Protein AF-A0A9E1GJW2-F1 (afdb_monomer_lite)

Secondary structure (DSSP, 8-state):
--HHHHHHHHHHHHHHHHHHHHHHHHHHHHHHHHHHHH-HHHHTT-PPPHHHHHHHHHHHHHHHHHHHGGGSSSTTHHHHHHHHHHHHHHHH-GGG---HHHHTTTS---

Structure (mmCIF, N/CA/C/O backbone):
data_AF-A0A9E1GJW2-F1
#
_entry.id   AF-A0A9E1GJW2-F1
#
loop_
_atom_site.group_PDB
_atom_site.id
_atom_site.type_symbol
_atom_site.label_atom_id
_atom_site.label_alt_id
_atom_site.label_comp_id
_atom_site.label_asym_id
_atom_site.label_entity_id
_atom_site.label_seq_id
_atom_site.pdbx_PDB_ins_code
_atom_site.Cartn_x
_atom_site.Cartn_y
_atom_site.Cartn_z
_atom_site.occupancy
_atom_site.B_iso_or_equiv
_atom_site.auth_seq_id
_atom_site.auth_comp_id
_atom_site.auth_asym_id
_atom_site.auth_atom_id
_atom_site.pdbx_PDB_model_num
ATOM 1 N N . MET A 1 1 ? 20.580 -9.152 -40.698 1.00 51.00 1 MET A N 1
ATOM 2 C CA . MET A 1 1 ? 19.943 -8.165 -39.792 1.00 51.00 1 MET A CA 1
ATOM 3 C C . MET A 1 1 ? 18.618 -8.701 -39.213 1.00 51.00 1 MET A C 1
ATOM 5 O O . MET A 1 1 ? 17.564 -8.191 -39.550 1.00 51.00 1 MET A O 1
ATOM 9 N N . GLY A 1 2 ? 18.636 -9.733 -38.352 1.00 57.44 2 GLY A N 1
ATOM 10 C CA . GLY A 1 2 ? 17.394 -10.365 -37.835 1.00 57.44 2 GLY A CA 1
ATOM 11 C C . GLY A 1 2 ? 17.269 -10.466 -36.308 1.00 57.44 2 GLY A C 1
ATOM 12 O O . GLY A 1 2 ? 16.179 -10.692 -35.793 1.00 57.44 2 GLY A O 1
ATOM 13 N N . LYS A 1 3 ? 18.364 -10.265 -35.562 1.00 55.44 3 LYS A N 1
ATOM 14 C CA . LYS A 1 3 ? 18.381 -10.459 -34.102 1.00 55.44 3 LYS A CA 1
ATOM 15 C C . LYS A 1 3 ? 17.696 -9.326 -33.325 1.00 55.44 3 LYS A C 1
ATOM 17 O O . LYS A 1 3 ? 17.054 -9.598 -32.321 1.00 55.44 3 LYS A O 1
ATOM 22 N N . ASN A 1 4 ? 17.770 -8.079 -33.799 1.00 69.44 4 ASN A N 1
ATOM 23 C CA . ASN A 1 4 ? 17.268 -6.921 -33.045 1.00 69.44 4 ASN A CA 1
ATOM 24 C C . ASN A 1 4 ? 15.722 -6.855 -33.020 1.00 69.44 4 ASN A C 1
ATOM 26 O O . ASN A 1 4 ? 15.118 -6.704 -31.965 1.00 69.44 4 ASN A O 1
ATOM 30 N N . GLY A 1 5 ? 15.060 -7.111 -34.157 1.00 76.12 5 GLY A N 1
ATOM 31 C CA . GLY A 1 5 ? 13.592 -7.089 -34.239 1.00 76.12 5 GLY A CA 1
ATOM 32 C C . GLY A 1 5 ? 12.894 -8.232 -33.488 1.00 76.12 5 GLY A C 1
ATOM 33 O O . GLY A 1 5 ? 11.822 -8.028 -32.925 1.00 76.12 5 GLY A O 1
ATOM 34 N N . TYR A 1 6 ? 13.496 -9.426 -33.442 1.00 77.81 6 TYR A N 1
ATOM 35 C CA . TYR A 1 6 ? 12.970 -10.542 -32.646 1.00 77.81 6 TYR A CA 1
ATOM 36 C C . TYR A 1 6 ? 13.099 -10.269 -31.142 1.00 77.81 6 TYR A C 1
ATOM 38 O O . TYR A 1 6 ? 12.113 -10.384 -30.417 1.00 77.81 6 TYR A O 1
ATOM 46 N N . LEU A 1 7 ? 14.277 -9.821 -30.690 1.00 78.81 7 LEU A N 1
ATOM 47 C CA . LEU A 1 7 ? 14.516 -9.468 -29.288 1.00 78.81 7 LEU A CA 1
ATOM 48 C C . LEU A 1 7 ? 13.615 -8.318 -28.818 1.00 78.81 7 LEU A C 1
ATOM 50 O O . LEU A 1 7 ? 13.125 -8.348 -27.692 1.00 78.81 7 LEU A O 1
ATOM 54 N N . GLN A 1 8 ? 13.349 -7.331 -29.677 1.00 78.69 8 GLN A N 1
ATOM 55 C CA . GLN A 1 8 ? 12.457 -6.222 -29.344 1.00 78.69 8 GLN A CA 1
ATOM 56 C C . GLN A 1 8 ? 10.996 -6.663 -29.221 1.00 78.69 8 GLN A C 1
ATOM 58 O O . GLN A 1 8 ? 10.332 -6.291 -28.258 1.00 78.69 8 GLN A O 1
ATOM 63 N N . ARG A 1 9 ? 10.504 -7.513 -30.133 1.00 77.31 9 ARG A N 1
ATOM 64 C CA . ARG A 1 9 ? 9.164 -8.108 -30.001 1.00 77.31 9 ARG A CA 1
ATOM 65 C C . ARG A 1 9 ? 9.048 -8.946 -28.733 1.00 77.31 9 ARG A C 1
ATOM 67 O O . ARG A 1 9 ? 8.091 -8.771 -27.993 1.00 77.31 9 ARG A O 1
ATOM 74 N N . GLN A 1 10 ? 10.048 -9.776 -28.440 1.00 79.88 10 GLN A N 1
ATOM 75 C CA . GLN A 1 10 ? 10.070 -10.586 -27.225 1.00 79.88 10 GLN A CA 1
ATOM 76 C C . GLN A 1 10 ? 10.065 -9.715 -25.959 1.00 79.88 10 GLN A C 1
ATOM 78 O O . GLN A 1 10 ? 9.291 -9.978 -25.043 1.00 79.88 10 GLN A O 1
ATOM 83 N N . ARG A 1 11 ? 10.869 -8.643 -25.919 1.00 78.12 11 ARG A N 1
ATOM 84 C CA . ARG A 1 11 ? 10.877 -7.678 -24.808 1.00 78.12 11 ARG A CA 1
ATOM 85 C C . ARG A 1 11 ? 9.518 -6.998 -24.643 1.00 78.12 11 ARG A C 1
ATOM 87 O O . ARG A 1 11 ? 9.035 -6.899 -23.522 1.00 78.12 11 ARG A O 1
ATOM 94 N N . ASN A 1 12 ? 8.889 -6.579 -25.739 1.00 82.38 12 ASN A N 1
ATOM 95 C CA . ASN A 1 12 ? 7.570 -5.952 -25.699 1.00 82.38 12 ASN A CA 1
ATOM 96 C C . ASN A 1 12 ? 6.505 -6.923 -25.181 1.00 82.38 12 ASN A C 1
ATOM 98 O O . ASN A 1 12 ? 5.740 -6.561 -24.297 1.00 82.38 12 ASN A O 1
ATOM 102 N N . THR A 1 13 ? 6.495 -8.167 -25.666 1.00 79.31 13 THR A N 1
ATOM 103 C CA . THR A 1 13 ? 5.582 -9.209 -25.183 1.00 79.31 13 THR A CA 1
ATOM 104 C C . THR A 1 13 ? 5.765 -9.465 -23.687 1.00 79.31 13 THR A C 1
ATOM 106 O O . THR A 1 13 ? 4.786 -9.468 -22.948 1.00 79.31 13 THR A O 1
ATOM 109 N N . VAL A 1 14 ? 7.008 -9.609 -23.215 1.00 81.38 14 VAL A N 1
ATOM 110 C CA . VAL A 1 14 ? 7.306 -9.782 -21.782 1.00 81.38 14 VAL A CA 1
ATOM 111 C C . VAL A 1 14 ? 6.838 -8.577 -20.963 1.00 81.38 14 VAL A C 1
ATOM 113 O O . VAL A 1 14 ? 6.267 -8.756 -19.892 1.00 81.38 14 VAL A O 1
ATOM 116 N N . ASN A 1 15 ? 7.044 -7.356 -21.456 1.00 82.56 15 ASN A N 1
ATOM 117 C CA . ASN A 1 15 ? 6.611 -6.147 -20.759 1.00 82.56 15 ASN A CA 1
ATOM 118 C C . ASN A 1 15 ? 5.084 -6.052 -20.657 1.00 82.56 15 ASN A C 1
ATOM 120 O O . ASN A 1 15 ? 4.584 -5.693 -19.597 1.00 82.56 15 ASN A O 1
ATOM 124 N N . VAL A 1 16 ? 4.351 -6.409 -21.717 1.00 83.94 16 VAL A N 1
ATOM 125 C CA . VAL A 1 16 ? 2.879 -6.431 -21.702 1.00 83.94 16 VAL A CA 1
ATOM 126 C C . VAL A 1 16 ? 2.362 -7.435 -20.675 1.00 83.94 16 VAL A C 1
ATOM 128 O O . VAL A 1 16 ? 1.512 -7.076 -19.865 1.00 83.94 16 VAL A O 1
ATOM 131 N N . TYR A 1 17 ? 2.903 -8.658 -20.650 1.00 82.06 17 TYR A N 1
ATOM 132 C CA . TYR A 1 17 ? 2.493 -9.653 -19.654 1.00 82.06 17 TYR A CA 1
ATOM 133 C C . TYR A 1 17 ? 2.801 -9.200 -18.224 1.00 82.06 17 TYR A C 1
ATOM 135 O O . TYR A 1 17 ? 1.923 -9.269 -17.373 1.00 82.06 17 TYR A O 1
ATOM 143 N N . ARG A 1 18 ? 3.991 -8.641 -17.969 1.00 85.25 18 ARG A N 1
ATOM 144 C CA . ARG A 1 18 ? 4.345 -8.098 -16.645 1.00 85.25 18 ARG A CA 1
ATOM 145 C C . ARG A 1 18 ? 3.435 -6.955 -16.210 1.00 85.25 18 ARG A C 1
ATOM 147 O O . ARG A 1 18 ? 3.112 -6.847 -15.031 1.00 85.25 18 ARG A O 1
ATOM 154 N N . GLN A 1 19 ? 3.044 -6.094 -17.146 1.00 85.19 19 GLN A N 1
ATOM 155 C CA . GLN A 1 19 ? 2.122 -5.002 -16.860 1.00 85.19 19 GLN A CA 1
ATOM 156 C C . GLN A 1 19 ? 0.7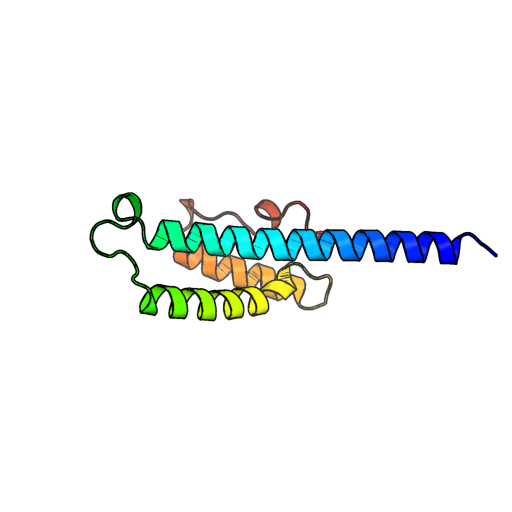32 -5.544 -16.506 1.00 85.19 19 GLN A C 1
ATOM 158 O O . GLN A 1 19 ? 0.178 -5.151 -15.484 1.00 85.19 19 GLN A O 1
ATOM 163 N N . ALA A 1 20 ? 0.216 -6.499 -17.285 1.00 86.94 20 ALA A N 1
ATOM 164 C CA . ALA A 1 20 ? -1.067 -7.142 -17.012 1.00 86.94 20 ALA A CA 1
ATOM 165 C C . ALA A 1 20 ? -1.068 -7.893 -15.667 1.00 86.94 20 ALA A C 1
ATOM 167 O O . ALA A 1 20 ? -2.026 -7.792 -14.901 1.00 86.94 20 ALA A O 1
ATOM 168 N N . GLU A 1 21 ? 0.017 -8.602 -15.343 1.00 89.38 21 GLU A N 1
ATOM 169 C CA . GLU A 1 21 ? 0.210 -9.240 -14.036 1.00 89.38 21 GLU A CA 1
ATOM 170 C C . GLU A 1 21 ? 0.188 -8.197 -12.913 1.00 89.38 21 GLU A C 1
ATOM 172 O O . GLU A 1 21 ? -0.572 -8.341 -11.958 1.00 89.38 21 GLU A O 1
ATOM 177 N N . LYS A 1 22 ? 0.957 -7.108 -13.043 1.00 88.00 22 LYS A N 1
ATOM 178 C CA . LYS A 1 22 ? 0.999 -6.025 -12.050 1.00 88.00 22 LYS A CA 1
ATOM 179 C C . LYS A 1 22 ? -0.381 -5.410 -11.811 1.00 88.00 22 LYS A C 1
ATOM 181 O O . LYS A 1 22 ? -0.774 -5.254 -10.659 1.00 88.00 22 LYS A O 1
ATOM 186 N N . GLU A 1 23 ? -1.109 -5.073 -12.872 1.00 89.94 23 GLU A N 1
ATOM 187 C CA . GLU A 1 23 ? -2.461 -4.505 -12.785 1.00 89.94 23 GLU A CA 1
ATOM 188 C C . GLU A 1 23 ? -3.440 -5.476 -12.116 1.00 89.94 23 GLU A C 1
ATOM 190 O O . GLU A 1 23 ? -4.193 -5.082 -11.224 1.00 89.94 23 GLU A O 1
ATOM 195 N N . THR A 1 24 ? -3.367 -6.761 -12.470 1.00 92.88 24 THR A N 1
ATOM 196 C CA . THR A 1 24 ? -4.202 -7.812 -11.869 1.00 92.88 24 THR A CA 1
ATOM 197 C C . THR A 1 24 ? -3.925 -7.956 -10.373 1.00 92.88 24 THR A C 1
ATOM 199 O O . THR A 1 24 ? -4.857 -7.992 -9.570 1.00 92.88 24 THR A O 1
ATOM 202 N N . TYR A 1 25 ? -2.652 -7.996 -9.971 1.00 92.94 25 TYR A N 1
ATOM 203 C CA . TYR A 1 25 ? -2.278 -8.090 -8.559 1.00 92.94 25 TYR A CA 1
ATOM 204 C C . TYR A 1 25 ? -2.641 -6.830 -7.771 1.00 92.94 25 TYR A C 1
ATOM 206 O O . TYR A 1 25 ? -3.055 -6.944 -6.620 1.00 92.94 25 TYR A O 1
ATOM 214 N N . ILE A 1 26 ? -2.537 -5.641 -8.373 1.00 92.44 26 ILE A N 1
ATOM 215 C CA . ILE A 1 26 ? -3.007 -4.387 -7.768 1.00 92.44 26 ILE A CA 1
ATOM 216 C C . ILE A 1 26 ? -4.501 -4.477 -7.458 1.00 92.44 26 ILE A C 1
ATOM 218 O O . ILE A 1 26 ? -4.882 -4.255 -6.309 1.00 92.44 26 ILE A O 1
ATOM 222 N N . GLN A 1 27 ? -5.324 -4.876 -8.432 1.00 94.44 27 GLN A N 1
ATOM 223 C CA . GLN A 1 27 ? -6.763 -5.034 -8.222 1.00 94.44 27 GLN A CA 1
ATOM 224 C C . GLN A 1 27 ? -7.057 -6.071 -7.132 1.00 94.44 27 GLN A C 1
ATOM 226 O O . GLN A 1 27 ? -7.824 -5.796 -6.214 1.00 94.44 27 GLN A O 1
ATOM 231 N N . PHE A 1 28 ? -6.390 -7.227 -7.172 1.00 96.62 28 PHE A N 1
ATOM 232 C CA . PHE A 1 28 ? -6.569 -8.281 -6.174 1.00 96.62 28 PHE A CA 1
ATOM 233 C C . PHE A 1 28 ? -6.191 -7.826 -4.752 1.00 96.62 28 PHE A C 1
ATOM 235 O O . PHE A 1 28 ? -6.906 -8.114 -3.789 1.00 96.62 28 PHE A O 1
ATOM 242 N N . MET A 1 29 ? -5.095 -7.075 -4.597 1.00 95.88 29 MET A N 1
ATOM 243 C CA . MET A 1 29 ? -4.718 -6.468 -3.315 1.00 95.88 29 MET A CA 1
ATOM 244 C C . MET A 1 29 ? -5.750 -5.436 -2.845 1.00 95.88 29 MET A C 1
ATOM 246 O O . MET A 1 29 ? -6.067 -5.386 -1.658 1.00 95.88 29 MET A O 1
ATOM 250 N N . THR A 1 30 ? -6.298 -4.622 -3.752 1.00 96.00 30 THR A N 1
ATOM 251 C CA . THR A 1 30 ? -7.362 -3.669 -3.411 1.00 96.00 30 THR A CA 1
ATOM 252 C C . THR A 1 30 ? -8.627 -4.395 -2.954 1.00 96.00 30 THR A C 1
ATOM 254 O O . THR A 1 30 ? -9.154 -4.068 -1.893 1.00 96.00 30 THR A O 1
ATOM 257 N N . ASP A 1 31 ? -9.081 -5.409 -3.692 1.00 97.50 31 ASP A N 1
ATOM 258 C CA . ASP A 1 31 ? -10.288 -6.179 -3.366 1.00 97.50 31 ASP A CA 1
ATOM 259 C C . ASP A 1 31 ? -10.165 -6.865 -1.999 1.00 97.50 31 ASP A C 1
ATOM 261 O O . ASP A 1 31 ? -11.058 -6.774 -1.156 1.00 97.50 31 ASP A O 1
ATOM 265 N N . THR A 1 32 ? -9.025 -7.502 -1.729 1.00 97.31 32 THR A N 1
ATOM 266 C CA . THR A 1 32 ? -8.777 -8.179 -0.446 1.00 97.31 32 THR A CA 1
ATOM 267 C C . THR A 1 32 ? -8.638 -7.201 0.726 1.00 97.31 32 THR A C 1
ATOM 269 O O . THR A 1 32 ? -9.106 -7.493 1.832 1.00 97.31 32 THR A O 1
ATOM 272 N N . LEU A 1 33 ? -8.083 -6.005 0.500 1.00 96.00 33 LEU A N 1
ATOM 273 C CA . LEU A 1 33 ? -8.062 -4.938 1.502 1.00 96.00 33 LEU A CA 1
ATOM 274 C C . LEU A 1 33 ? -9.474 -4.416 1.811 1.00 96.00 33 LEU A C 1
ATOM 276 O O . LEU A 1 33 ? -9.792 -4.195 2.979 1.00 96.00 33 LEU A O 1
ATOM 280 N N . ILE A 1 34 ? -10.327 -4.250 0.793 1.00 97.44 34 ILE A N 1
ATOM 281 C CA . ILE A 1 34 ? -11.734 -3.850 0.960 1.00 97.44 34 ILE A CA 1
ATOM 282 C C . ILE A 1 34 ? -12.475 -4.849 1.851 1.00 97.44 34 ILE A C 1
ATOM 284 O O . ILE A 1 34 ? -13.156 -4.438 2.792 1.00 97.44 34 ILE A O 1
ATOM 288 N N . LEU A 1 35 ? -12.314 -6.148 1.580 1.00 97.44 35 LEU A N 1
ATOM 289 C CA . LEU A 1 35 ? -12.927 -7.207 2.382 1.00 97.44 35 LEU A CA 1
ATOM 290 C C . LEU A 1 35 ? -12.450 -7.148 3.836 1.00 97.44 35 LEU A C 1
ATOM 292 O O . LEU A 1 35 ? -13.267 -7.191 4.750 1.00 97.44 35 LEU A O 1
ATOM 296 N N . THR A 1 36 ? -11.148 -6.956 4.049 1.00 96.88 36 THR A N 1
ATOM 297 C CA . THR A 1 36 ? -10.549 -6.882 5.391 1.00 96.88 36 THR A CA 1
ATOM 298 C C . THR A 1 36 ? -11.060 -5.671 6.179 1.00 96.88 36 THR A C 1
ATOM 300 O O . THR A 1 36 ? -11.403 -5.783 7.352 1.00 96.88 36 THR A O 1
ATOM 303 N N . LEU A 1 37 ? -11.170 -4.508 5.534 1.00 96.69 37 LEU A N 1
ATOM 304 C CA . LEU A 1 37 ? -11.709 -3.278 6.131 1.00 96.69 37 LEU A CA 1
ATOM 305 C C . LEU A 1 37 ? -13.202 -3.376 6.480 1.00 96.69 37 LEU A C 1
ATOM 307 O O . LEU A 1 37 ? -13.681 -2.617 7.328 1.00 96.69 37 LEU A O 1
ATOM 311 N N . ASN A 1 38 ? -13.943 -4.270 5.824 1.00 97.38 38 ASN A N 1
ATOM 312 C CA . ASN A 1 38 ? -15.347 -4.530 6.123 1.00 97.38 38 ASN A CA 1
ATOM 313 C C . ASN A 1 38 ? -15.554 -5.673 7.130 1.00 97.38 38 ASN A C 1
ATOM 315 O O . ASN A 1 38 ? -16.670 -5.828 7.618 1.00 97.38 38 ASN A O 1
ATOM 319 N N . ASP A 1 39 ? -14.515 -6.444 7.466 1.00 97.25 39 ASP A N 1
ATOM 320 C CA . ASP A 1 39 ? -14.618 -7.612 8.341 1.00 97.25 39 ASP A CA 1
ATOM 321 C C . ASP A 1 39 ? -14.701 -7.210 9.832 1.00 97.25 39 ASP A C 1
ATOM 323 O O . ASP A 1 39 ? -13.719 -6.707 10.397 1.00 97.25 39 ASP A O 1
ATOM 327 N N . PRO A 1 40 ? -15.835 -7.462 10.522 1.00 96.62 40 PRO A N 1
ATOM 328 C CA . PRO A 1 40 ? -15.977 -7.170 11.947 1.00 96.62 40 PRO A CA 1
ATOM 329 C C . PRO A 1 40 ? -15.034 -7.980 12.842 1.00 96.62 40 PRO A C 1
ATOM 331 O O . PRO A 1 40 ? -14.736 -7.541 13.952 1.00 96.62 40 PRO A O 1
ATOM 334 N N . ALA A 1 41 ? -14.561 -9.149 12.398 1.00 97.06 41 ALA A N 1
ATOM 335 C CA . ALA A 1 41 ? -13.614 -9.953 13.167 1.00 97.06 41 ALA A CA 1
ATOM 336 C C . ALA A 1 41 ? -12.234 -9.283 13.252 1.00 97.06 41 ALA A C 1
ATOM 338 O O . ALA A 1 41 ? -11.536 -9.442 14.253 1.00 97.06 41 ALA A O 1
ATOM 339 N N . VAL A 1 42 ? -11.864 -8.503 12.230 1.00 95.81 42 VAL A N 1
ATOM 340 C CA . VAL A 1 42 ? -10.592 -7.770 12.165 1.00 95.81 42 VAL A CA 1
ATOM 341 C C . VAL A 1 42 ? -10.741 -6.353 12.717 1.00 95.81 42 VAL A C 1
ATOM 343 O O . VAL A 1 42 ? -9.933 -5.913 13.531 1.00 95.81 42 VAL A O 1
ATOM 346 N N . MET A 1 43 ? -11.783 -5.635 12.290 1.00 95.38 43 MET A N 1
ATOM 347 C CA . MET A 1 43 ? -11.968 -4.206 12.577 1.00 95.38 43 MET A CA 1
ATOM 348 C C . MET A 1 43 ? -12.839 -3.934 13.817 1.00 95.38 43 MET A C 1
ATOM 350 O O . MET A 1 43 ? -13.001 -2.786 14.241 1.00 95.38 43 MET A O 1
ATOM 354 N N . GLY A 1 44 ? -13.421 -4.973 14.421 1.00 93.06 44 GLY A N 1
ATOM 355 C CA . GLY A 1 44 ? -14.331 -4.840 15.552 1.00 93.06 44 GLY A CA 1
ATOM 356 C C . GLY A 1 44 ? -15.641 -4.149 15.159 1.00 93.06 44 GLY A C 1
ATOM 357 O O . GLY A 1 44 ? -16.262 -4.470 14.150 1.00 93.06 44 GLY A O 1
ATOM 358 N N . LYS A 1 45 ? -16.098 -3.192 15.976 1.00 90.62 45 LYS A N 1
ATOM 359 C CA . LYS A 1 45 ? -17.385 -2.502 15.758 1.00 90.62 45 LYS A CA 1
ATOM 360 C C . LYS A 1 45 ? -17.330 -1.375 14.714 1.00 90.62 45 LYS A C 1
ATOM 362 O O . LYS A 1 45 ? -18.389 -0.922 14.293 1.00 90.62 45 LYS A O 1
ATOM 367 N N . ASP A 1 46 ? -16.142 -0.920 14.309 1.00 92.94 46 ASP A N 1
ATOM 368 C CA . ASP A 1 46 ? -15.945 0.197 13.364 1.00 92.94 46 ASP A CA 1
ATOM 369 C C . ASP A 1 46 ? -15.520 -0.302 11.972 1.00 92.94 46 ASP A C 1
ATOM 371 O O . ASP A 1 46 ? -14.511 0.122 11.405 1.00 92.94 46 ASP A O 1
ATOM 375 N N . VAL A 1 47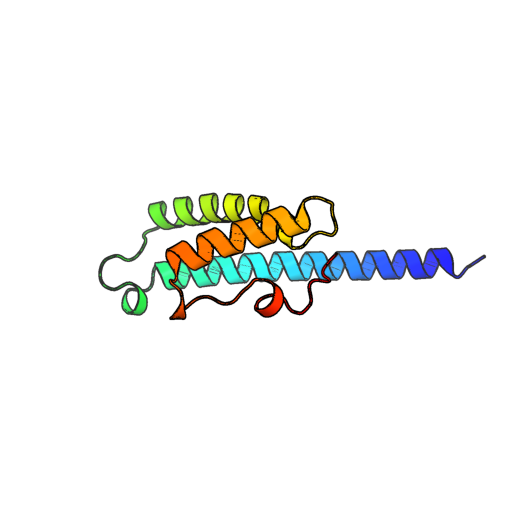 ? -16.288 -1.243 11.418 1.00 95.06 47 VAL A N 1
ATOM 376 C CA . VAL A 1 47 ? -16.084 -1.695 10.035 1.00 95.06 47 VAL A CA 1
ATOM 377 C C . VAL A 1 47 ? -16.368 -0.575 9.047 1.00 95.06 47 VAL A C 1
ATOM 379 O O . VAL A 1 47 ? -17.234 0.283 9.249 1.00 95.06 47 VAL A O 1
ATOM 382 N N . PHE A 1 48 ? -15.659 -0.586 7.926 1.00 97.00 48 PHE A N 1
ATOM 383 C CA . PHE A 1 48 ? -15.869 0.426 6.907 1.00 97.00 48 PHE A CA 1
ATOM 384 C C . PHE A 1 48 ? -17.052 -0.002 6.041 1.00 97.00 48 PHE A C 1
ATOM 386 O O . PHE A 1 48 ? -17.023 -1.052 5.408 1.00 97.00 48 PHE A O 1
ATOM 393 N N . GLY A 1 49 ? -18.101 0.820 5.998 1.00 95.88 49 GLY A N 1
ATOM 394 C CA . GLY A 1 49 ? -19.170 0.691 5.005 1.00 95.88 49 GLY A CA 1
ATOM 395 C C . GLY A 1 49 ? -18.756 1.244 3.636 1.00 95.88 49 GLY A C 1
ATOM 396 O O . GLY A 1 49 ? -17.725 1.910 3.507 1.00 95.88 49 GLY A O 1
ATOM 397 N N . GLU A 1 50 ? -19.602 1.034 2.626 1.00 96.75 50 GLU A N 1
ATOM 398 C CA . GLU A 1 50 ? -19.349 1.384 1.214 1.00 96.75 50 GLU A CA 1
ATOM 399 C C . GLU A 1 50 ? -18.767 2.795 1.014 1.00 96.75 50 GLU A C 1
ATOM 401 O O . GLU A 1 50 ? -17.704 2.940 0.411 1.00 96.75 50 GLU A O 1
ATOM 406 N N . LYS A 1 51 ? -19.380 3.834 1.598 1.00 97.31 51 LYS A N 1
ATOM 407 C CA . LYS A 1 51 ? -18.903 5.224 1.461 1.00 97.31 51 LYS A CA 1
ATOM 408 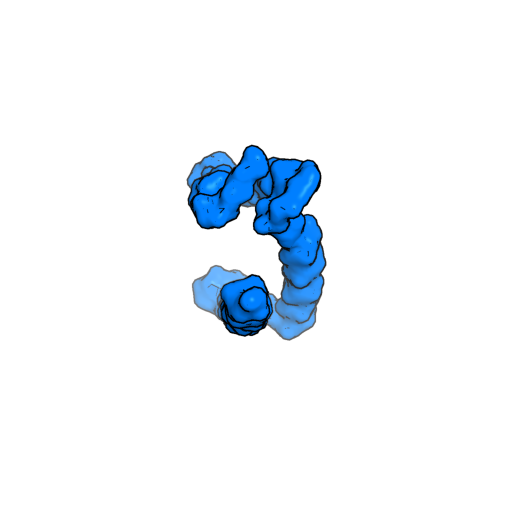C C . LYS A 1 51 ? -17.480 5.434 1.988 1.00 97.31 51 LYS A C 1
ATOM 410 O O . LYS A 1 51 ? -16.700 6.176 1.390 1.00 97.31 51 LYS A O 1
ATOM 415 N N . ARG A 1 52 ? -17.140 4.813 3.125 1.00 96.94 52 ARG A N 1
ATOM 416 C CA . ARG A 1 52 ? -15.807 4.938 3.738 1.00 96.94 52 ARG A CA 1
ATOM 417 C C . ARG A 1 52 ? -14.781 4.151 2.930 1.00 96.94 52 ARG A C 1
ATOM 419 O O . ARG A 1 52 ? -13.705 4.681 2.675 1.00 96.94 52 ARG A O 1
ATOM 426 N N . ILE A 1 53 ? -15.147 2.955 2.467 1.00 97.62 53 ILE A N 1
ATOM 427 C CA . ILE A 1 53 ? -14.330 2.144 1.559 1.00 97.62 53 ILE A CA 1
ATOM 428 C C . ILE A 1 53 ? -14.000 2.927 0.286 1.00 97.62 53 ILE A C 1
ATOM 430 O O . ILE A 1 53 ? -12.826 3.082 -0.035 1.00 97.62 53 ILE A O 1
ATOM 434 N N . ARG A 1 54 ? -15.005 3.485 -0.401 1.00 96.88 54 ARG A N 1
ATOM 435 C CA . ARG A 1 54 ? -14.808 4.248 -1.644 1.00 96.88 54 ARG A CA 1
ATOM 436 C C . ARG A 1 54 ? -13.806 5.385 -1.457 1.00 96.88 54 ARG A C 1
ATOM 438 O O . ARG A 1 54 ? -12.846 5.494 -2.213 1.00 96.88 54 ARG A O 1
ATOM 445 N N . ARG A 1 55 ? -13.972 6.172 -0.388 1.00 97.12 55 ARG A N 1
ATOM 446 C CA . ARG A 1 55 ? -13.047 7.261 -0.044 1.00 97.12 55 ARG A CA 1
ATOM 447 C C . ARG A 1 55 ? -11.616 6.762 0.182 1.00 97.12 55 ARG A C 1
ATOM 449 O O . ARG A 1 55 ? -10.670 7.440 -0.211 1.00 97.12 55 ARG A O 1
ATOM 456 N N . VAL A 1 56 ? -11.453 5.613 0.838 1.00 95.81 56 VAL A N 1
ATOM 457 C CA . VAL A 1 56 ? -10.137 5.019 1.113 1.00 95.81 56 VAL A CA 1
ATOM 458 C C . VAL A 1 56 ? -9.486 4.516 -0.167 1.00 95.81 56 VAL A C 1
ATOM 460 O O . VAL A 1 56 ? -8.326 4.834 -0.388 1.00 95.81 56 VAL A O 1
ATOM 463 N N . VAL A 1 57 ? -10.214 3.801 -1.025 1.00 95.75 57 VAL A N 1
ATOM 464 C CA . VAL A 1 57 ? -9.687 3.266 -2.291 1.00 95.75 57 VAL A CA 1
ATOM 465 C C . VAL A 1 57 ? -9.269 4.396 -3.237 1.00 95.75 57 VAL A C 1
ATOM 467 O O . VAL A 1 57 ? -8.174 4.361 -3.794 1.00 95.75 57 VAL A O 1
ATOM 470 N N . GLU A 1 58 ? -10.079 5.453 -3.354 1.00 95.06 58 GLU A N 1
ATOM 471 C CA . GLU A 1 58 ? -9.734 6.638 -4.154 1.00 95.06 58 GLU A CA 1
ATOM 472 C C . GLU A 1 58 ? -8.487 7.361 -3.623 1.00 95.06 58 GLU A C 1
ATOM 474 O O . GLU A 1 58 ? -7.640 7.815 -4.394 1.00 95.06 58 GLU A O 1
ATOM 479 N N . ALA A 1 59 ? -8.356 7.486 -2.299 1.00 96.25 59 ALA A N 1
ATOM 480 C CA . ALA A 1 59 ? -7.169 8.074 -1.687 1.00 96.25 59 ALA A CA 1
ATOM 481 C C . ALA A 1 59 ? -5.942 7.165 -1.840 1.00 96.25 59 ALA A C 1
ATOM 483 O O . ALA A 1 59 ? -4.843 7.660 -2.087 1.00 96.25 59 ALA A O 1
ATOM 484 N N . TRP A 1 60 ? -6.129 5.851 -1.723 1.00 95.38 60 TRP A N 1
ATOM 485 C CA . TRP A 1 60 ? -5.080 4.856 -1.883 1.00 95.38 60 TRP A CA 1
ATOM 486 C C . TRP A 1 60 ? -4.477 4.904 -3.285 1.00 95.38 60 TRP A C 1
ATOM 488 O O . TRP A 1 60 ? -3.257 4.968 -3.387 1.00 95.38 60 TRP A O 1
ATOM 498 N N . GLY A 1 61 ? -5.296 5.003 -4.340 1.00 92.81 61 GLY A N 1
ATOM 499 C CA . GLY A 1 61 ? -4.800 5.176 -5.711 1.00 92.81 61 GLY A CA 1
ATOM 500 C C . GLY A 1 61 ? -3.879 6.394 -5.851 1.00 92.81 61 GLY A C 1
ATOM 501 O O . GLY A 1 61 ? -2.766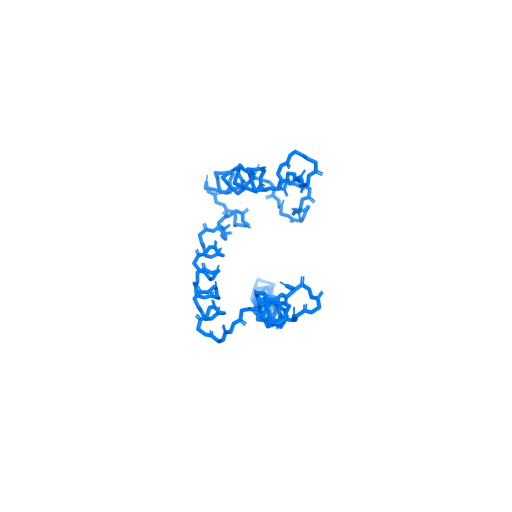 6.284 -6.350 1.00 92.81 61 GLY A O 1
ATOM 502 N N . LYS A 1 62 ? -4.265 7.539 -5.270 1.00 94.69 62 LYS A N 1
ATOM 503 C CA . LYS A 1 62 ? -3.426 8.755 -5.272 1.00 94.69 62 LYS A CA 1
ATOM 504 C C . LYS A 1 62 ? -2.120 8.584 -4.494 1.00 94.69 62 LYS A C 1
ATOM 506 O O . LYS A 1 62 ? -1.106 9.175 -4.857 1.00 94.69 62 LYS A O 1
ATOM 511 N N . VAL A 1 63 ? -2.139 7.828 -3.395 1.00 94.81 63 VAL A N 1
ATOM 512 C CA . VAL A 1 63 ? -0.927 7.513 -2.622 1.00 94.81 63 VAL A CA 1
ATOM 513 C C . VAL A 1 63 ? -0.024 6.569 -3.413 1.00 94.81 63 VAL A C 1
ATOM 515 O O . VAL A 1 63 ? 1.182 6.797 -3.447 1.00 94.81 63 VAL A O 1
ATOM 518 N N . PHE A 1 64 ? -0.596 5.554 -4.060 1.00 92.94 64 PHE A N 1
ATOM 519 C CA . PHE A 1 64 ? 0.128 4.632 -4.925 1.00 92.94 64 PHE A CA 1
ATOM 520 C C . PHE A 1 64 ? 0.837 5.388 -6.051 1.00 92.94 64 PHE A C 1
ATOM 522 O O . PHE A 1 64 ? 2.058 5.298 -6.146 1.00 92.94 64 PHE A O 1
ATOM 529 N N . ASP A 1 65 ? 0.111 6.210 -6.813 1.00 90.69 65 ASP A N 1
ATOM 530 C CA . ASP A 1 65 ? 0.673 7.007 -7.910 1.00 90.69 65 ASP A CA 1
ATOM 531 C C . ASP A 1 65 ? 1.788 7.936 -7.422 1.00 90.69 65 ASP A C 1
ATOM 533 O O . ASP A 1 65 ? 2.854 8.017 -8.027 1.00 90.69 65 ASP A O 1
ATOM 537 N N . LYS A 1 66 ? 1.579 8.594 -6.274 1.00 92.12 66 LYS A N 1
ATOM 538 C CA . LYS A 1 66 ? 2.563 9.506 -5.680 1.00 92.12 66 LYS A CA 1
ATOM 539 C C . LYS A 1 66 ? 3.895 8.829 -5.361 1.00 92.12 66 LYS A C 1
ATOM 541 O O . LYS A 1 66 ? 4.937 9.450 -5.528 1.00 92.12 66 LYS A O 1
ATOM 546 N N . TYR A 1 67 ? 3.868 7.608 -4.834 1.00 94.12 67 TYR A N 1
ATOM 547 C CA . TYR A 1 67 ? 5.086 6.899 -4.434 1.00 94.12 67 TYR A CA 1
ATOM 548 C C . TYR A 1 67 ? 5.601 5.925 -5.489 1.00 94.12 67 TYR A C 1
ATOM 550 O O . TYR A 1 67 ? 6.647 5.316 -5.273 1.00 94.12 67 TYR A O 1
ATOM 558 N N . HIS A 1 68 ? 4.905 5.770 -6.615 1.00 90.31 68 HIS A N 1
ATOM 559 C CA . HIS A 1 68 ? 5.303 4.841 -7.670 1.00 90.31 68 HIS A CA 1
ATOM 560 C C . HIS A 1 68 ? 6.722 5.127 -8.181 1.00 90.31 68 HIS A C 1
ATOM 562 O O . HIS A 1 68 ? 7.491 4.185 -8.364 1.00 90.31 68 HIS A O 1
ATOM 568 N N . GLY A 1 69 ? 7.121 6.405 -8.233 1.00 88.19 69 GLY A N 1
ATOM 569 C CA . GLY A 1 69 ? 8.482 6.834 -8.577 1.00 88.19 69 GLY A CA 1
ATOM 570 C C . GLY A 1 69 ? 9.596 6.233 -7.704 1.00 88.19 69 GLY A C 1
ATOM 571 O O . GLY A 1 69 ? 10.723 6.115 -8.166 1.00 88.19 69 GLY A O 1
ATOM 572 N N . ALA A 1 70 ? 9.301 5.751 -6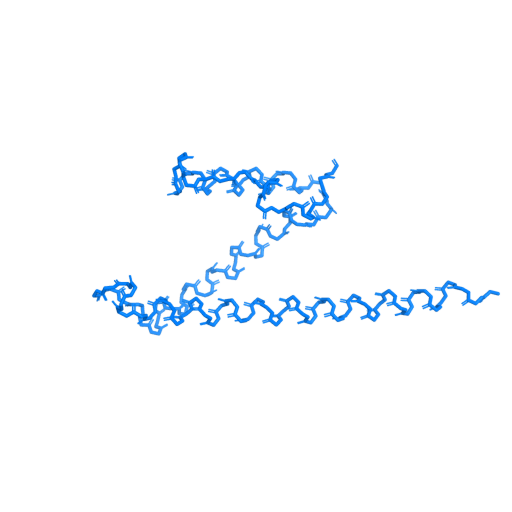.489 1.00 92.19 70 ALA A N 1
ATOM 573 C CA . ALA A 1 70 ? 10.274 5.023 -5.661 1.00 92.19 70 ALA A CA 1
ATOM 574 C C . ALA A 1 70 ? 10.730 3.688 -6.292 1.00 92.19 70 ALA A C 1
ATOM 576 O O . ALA A 1 70 ? 11.795 3.161 -5.956 1.00 92.19 70 ALA A O 1
ATOM 577 N N . LEU A 1 71 ? 9.911 3.126 -7.188 1.00 90.25 71 LEU A N 1
ATOM 578 C CA . LEU A 1 71 ? 10.167 1.878 -7.911 1.00 90.25 71 LEU A CA 1
ATOM 579 C C . LEU A 1 71 ? 10.748 2.114 -9.312 1.00 90.25 71 LEU A C 1
ATOM 581 O O . LEU A 1 71 ? 11.222 1.165 -9.943 1.00 90.25 71 LEU A O 1
ATOM 585 N N . GLU A 1 72 ? 10.680 3.342 -9.823 1.00 84.75 72 GLU A N 1
ATOM 586 C CA . GLU A 1 72 ? 11.172 3.691 -11.151 1.00 84.75 72 GLU A CA 1
ATOM 587 C C . GLU A 1 72 ? 12.656 4.049 -11.110 1.00 84.75 72 GLU A C 1
ATOM 589 O O . GLU A 1 72 ? 13.171 4.551 -10.118 1.00 84.75 72 GLU A O 1
ATOM 594 N N . LYS A 1 73 ? 13.356 3.807 -12.220 1.00 77.56 73 LYS A N 1
ATOM 595 C CA . LYS A 1 73 ? 14.730 4.284 -12.383 1.00 77.56 73 LYS A CA 1
ATOM 596 C C . LYS A 1 73 ? 14.695 5.727 -12.870 1.00 77.56 73 LYS A C 1
ATOM 598 O O . LYS A 1 73 ? 14.487 5.949 -14.063 1.00 77.56 73 LYS A O 1
ATOM 603 N N . GLY A 1 74 ? 14.899 6.675 -11.964 1.00 80.56 74 GLY A N 1
ATOM 604 C CA . GLY A 1 74 ? 14.939 8.101 -12.274 1.00 80.56 74 GLY A CA 1
ATOM 605 C C . GLY A 1 74 ? 15.534 8.926 -11.136 1.00 80.56 74 GLY A C 1
ATOM 606 O O . GLY A 1 74 ? 15.740 8.417 -10.038 1.00 80.56 74 GLY A O 1
ATOM 607 N N . ASP A 1 75 ? 15.781 10.206 -11.403 1.00 84.00 75 ASP A N 1
ATOM 608 C CA . ASP A 1 75 ? 16.517 11.106 -10.499 1.00 84.00 75 ASP A CA 1
ATOM 609 C C . ASP A 1 75 ? 15.819 11.327 -9.143 1.00 84.00 75 ASP A C 1
ATOM 611 O O . ASP A 1 75 ? 16.458 11.680 -8.156 1.00 84.00 75 ASP A O 1
ATOM 615 N N . GLU A 1 76 ? 14.504 11.100 -9.072 1.00 88.75 76 GLU A N 1
ATOM 616 C CA . GLU A 1 76 ? 13.713 11.254 -7.845 1.00 88.75 76 GLU A CA 1
ATOM 617 C C . GLU A 1 76 ? 13.498 9.943 -7.072 1.00 88.75 76 GLU A C 1
ATOM 619 O O . GLU A 1 76 ? 12.804 9.945 -6.052 1.00 88.75 76 GLU A O 1
ATOM 624 N N . GLN A 1 77 ? 14.060 8.821 -7.532 1.00 91.81 77 GLN A N 1
ATOM 625 C CA . GLN A 1 77 ? 13.829 7.510 -6.921 1.00 91.81 77 GLN A CA 1
ATOM 626 C C . GLN A 1 77 ? 14.165 7.528 -5.421 1.00 91.81 77 GLN A C 1
ATOM 628 O O . GLN A 1 77 ? 13.300 7.247 -4.585 1.00 91.81 77 GLN A O 1
ATOM 633 N N . ASP A 1 78 ? 15.385 7.944 -5.078 1.00 91.94 78 ASP A N 1
ATOM 634 C CA . ASP A 1 78 ? 15.877 8.004 -3.698 1.00 91.94 78 ASP A CA 1
ATOM 635 C C . ASP A 1 78 ? 15.038 8.948 -2.836 1.00 91.94 78 ASP A C 1
ATOM 637 O O . ASP A 1 78 ? 14.710 8.641 -1.687 1.00 91.94 78 ASP A O 1
ATOM 641 N N . TYR A 1 79 ? 14.622 10.083 -3.407 1.00 93.94 79 TYR A N 1
ATOM 642 C CA . TYR A 1 79 ? 13.752 11.034 -2.724 1.00 93.94 79 TYR A CA 1
ATOM 643 C C . TYR A 1 79 ? 12.443 10.363 -2.293 1.00 93.94 79 TYR A C 1
ATOM 645 O O . TYR A 1 79 ? 12.059 10.448 -1.122 1.00 93.94 79 TYR A O 1
ATOM 653 N N . TRP A 1 80 ? 11.772 9.650 -3.202 1.00 95.25 80 TRP A N 1
ATOM 654 C CA . TRP A 1 80 ? 10.506 8.985 -2.897 1.00 95.25 80 TRP A CA 1
ATOM 655 C C . TRP A 1 80 ? 10.668 7.799 -1.940 1.00 95.25 80 TRP A C 1
ATOM 657 O O . TRP A 1 80 ? 9.797 7.604 -1.085 1.00 95.25 80 TRP A O 1
ATOM 667 N N . GLN A 1 81 ? 11.779 7.060 -2.014 1.00 95.38 81 GLN A N 1
ATOM 668 C CA . GLN A 1 81 ? 12.108 5.994 -1.059 1.00 95.38 81 GLN A CA 1
ATOM 669 C C . GLN A 1 81 ? 12.284 6.547 0.361 1.00 95.38 81 GLN A C 1
ATOM 671 O O . GLN A 1 81 ? 11.599 6.102 1.286 1.00 95.38 81 GLN A O 1
ATOM 676 N N . ILE A 1 82 ? 13.113 7.585 0.524 1.00 95.69 82 ILE A N 1
ATOM 677 C CA . ILE A 1 82 ? 13.348 8.248 1.815 1.00 95.69 82 ILE A CA 1
ATOM 678 C C . ILE A 1 82 ? 12.039 8.818 2.363 1.00 95.69 82 ILE A C 1
ATOM 680 O O . ILE A 1 82 ? 11.692 8.604 3.527 1.00 95.69 82 ILE A O 1
ATOM 684 N N . LYS A 1 83 ? 11.259 9.512 1.523 1.00 96.75 83 LYS A N 1
ATOM 685 C CA . LYS A 1 83 ? 9.983 10.104 1.940 1.00 96.75 83 LYS A CA 1
ATOM 686 C C . LYS A 1 83 ? 8.994 9.012 2.372 1.00 96.75 83 LYS A C 1
ATOM 688 O O . LYS A 1 83 ? 8.261 9.214 3.344 1.00 96.75 83 LYS A O 1
ATOM 693 N N . MET A 1 84 ? 8.945 7.870 1.683 1.00 96.62 84 MET A N 1
ATOM 694 C CA . MET A 1 84 ? 8.108 6.734 2.081 1.00 96.62 84 MET A CA 1
ATOM 695 C C . MET A 1 84 ? 8.522 6.210 3.458 1.00 96.62 84 MET A C 1
ATOM 697 O O . MET A 1 84 ? 7.675 6.122 4.350 1.00 96.62 84 MET A O 1
ATOM 701 N N . ASP A 1 85 ? 9.810 5.929 3.641 1.00 96.94 85 ASP A N 1
ATOM 702 C CA . ASP A 1 85 ? 10.368 5.398 4.883 1.00 96.94 85 ASP A CA 1
ATOM 703 C C . ASP A 1 85 ? 10.109 6.318 6.073 1.00 96.94 85 ASP A C 1
ATOM 705 O O . ASP A 1 85 ? 9.625 5.864 7.109 1.00 96.94 85 ASP A O 1
ATOM 709 N N . MET A 1 86 ? 10.321 7.627 5.911 1.00 96.88 86 MET A N 1
ATOM 710 C CA . MET A 1 86 ? 10.035 8.607 6.959 1.00 96.88 86 MET A CA 1
ATOM 711 C C . MET A 1 86 ? 8.576 8.549 7.433 1.00 96.88 86 MET A C 1
ATOM 713 O O . MET A 1 86 ? 8.321 8.575 8.638 1.00 96.88 86 MET A O 1
ATOM 717 N N . ASN A 1 87 ? 7.605 8.451 6.516 1.00 96.81 87 ASN A N 1
ATOM 718 C CA . ASN A 1 87 ? 6.193 8.411 6.920 1.00 96.81 87 ASN A CA 1
ATOM 719 C C . ASN A 1 87 ? 5.814 7.066 7.528 1.00 96.81 87 ASN A C 1
ATOM 721 O O . ASN A 1 87 ? 5.079 7.039 8.511 1.00 96.81 87 ASN A O 1
ATOM 725 N N . LEU A 1 88 ? 6.296 5.962 6.953 1.00 96.69 88 LEU A N 1
ATOM 726 C CA . LEU A 1 88 ? 6.014 4.630 7.480 1.00 96.69 88 LEU A CA 1
ATOM 727 C C . LEU A 1 88 ? 6.615 4.464 8.871 1.00 96.69 88 LEU A C 1
ATOM 729 O O . LEU A 1 88 ? 5.914 4.008 9.769 1.00 96.69 88 LEU A O 1
ATOM 733 N N . LYS A 1 89 ? 7.852 4.922 9.091 1.00 96.69 89 LYS A N 1
ATOM 734 C CA . LYS A 1 89 ? 8.472 4.933 10.419 1.00 96.69 89 LYS A CA 1
ATOM 735 C C . LYS A 1 89 ? 7.660 5.769 11.410 1.00 96.69 89 LYS A C 1
ATOM 737 O O . LYS A 1 89 ? 7.472 5.345 12.547 1.00 96.69 89 LYS A O 1
ATOM 742 N N . GLY A 1 90 ? 7.132 6.919 10.982 1.00 96.94 90 GLY A N 1
ATOM 743 C CA . GLY A 1 90 ? 6.259 7.755 11.810 1.00 96.94 90 GLY A CA 1
ATOM 744 C C . GLY A 1 90 ? 4.934 7.088 12.209 1.00 96.94 90 GLY A C 1
ATOM 745 O O . GLY A 1 90 ? 4.425 7.364 13.290 1.00 96.94 90 GLY A O 1
ATOM 746 N N . ILE A 1 91 ? 4.389 6.204 11.365 1.00 96.75 91 ILE A N 1
ATOM 747 C CA . ILE A 1 91 ? 3.112 5.506 11.604 1.00 96.75 91 ILE A CA 1
ATOM 748 C C . ILE A 1 91 ? 3.313 4.213 12.405 1.00 96.75 91 ILE A C 1
ATOM 750 O O . ILE A 1 91 ? 2.559 3.935 13.333 1.00 96.75 91 ILE A O 1
ATOM 754 N N . LEU A 1 92 ? 4.311 3.411 12.032 1.00 95.75 92 LEU A N 1
ATOM 755 C CA . LEU A 1 92 ? 4.540 2.067 12.571 1.00 95.75 92 LEU A CA 1
ATOM 756 C C . LEU A 1 92 ? 5.415 2.075 13.834 1.00 95.75 92 LEU A C 1
ATOM 758 O O . LEU A 1 92 ? 5.435 1.099 14.585 1.00 95.75 92 LEU A O 1
ATOM 762 N N . GLY A 1 93 ? 6.143 3.170 14.074 1.00 93.75 93 GLY A N 1
ATOM 763 C CA . GLY A 1 93 ? 7.155 3.259 15.122 1.00 93.75 93 GLY A CA 1
ATOM 764 C C . GLY A 1 93 ? 8.400 2.421 14.813 1.00 93.75 93 GLY A C 1
ATOM 765 O O . GLY A 1 93 ? 8.474 1.704 13.818 1.00 93.75 93 GLY A O 1
ATOM 766 N N . GLU A 1 94 ? 9.414 2.501 15.679 1.00 91.62 94 GLU A N 1
ATOM 767 C CA . GLU A 1 94 ? 10.726 1.894 15.393 1.00 91.62 94 GLU A CA 1
ATOM 768 C C . GLU A 1 94 ? 10.708 0.365 15.338 1.00 91.62 94 GLU A C 1
ATOM 770 O O . GLU A 1 94 ? 11.452 -0.228 14.567 1.00 91.62 94 GLU A O 1
ATOM 775 N N . LYS A 1 95 ? 9.855 -0.281 16.139 1.00 90.62 95 LYS A N 1
ATOM 776 C CA . LYS A 1 95 ? 9.795 -1.748 16.224 1.00 90.62 95 LYS A CA 1
ATOM 777 C C . LYS A 1 95 ? 9.045 -2.398 15.061 1.00 90.62 95 LYS A C 1
ATOM 779 O O . LYS A 1 95 ? 9.254 -3.577 14.811 1.00 90.62 95 LYS A O 1
ATOM 784 N N . GLY A 1 96 ? 8.155 -1.656 14.402 1.00 90.88 96 GLY A N 1
ATOM 785 C CA . GLY A 1 96 ? 7.322 -2.155 13.304 1.00 90.88 96 GLY A CA 1
ATOM 786 C C . GLY A 1 96 ? 7.804 -1.724 11.921 1.00 90.88 96 GLY A C 1
ATOM 787 O O . GLY A 1 96 ? 7.093 -1.939 10.944 1.00 90.88 96 GLY A O 1
ATOM 788 N N . PHE A 1 97 ? 8.961 -1.066 11.836 1.00 95.94 97 PHE A N 1
ATOM 789 C CA . PHE A 1 97 ? 9.446 -0.453 10.609 1.00 95.94 97 PHE A CA 1
ATOM 790 C C . PHE A 1 97 ? 10.671 -1.179 10.049 1.00 95.94 97 PHE A C 1
ATOM 792 O O . PHE A 1 97 ? 11.662 -1.388 10.748 1.00 95.94 97 PHE A O 1
ATOM 799 N N . GLU A 1 98 ? 10.624 -1.467 8.749 1.00 95.69 98 GLU A N 1
ATOM 800 C CA . GLU A 1 98 ? 11.764 -1.929 7.961 1.00 95.69 98 GLU A CA 1
ATOM 801 C C . GLU A 1 98 ? 12.073 -0.928 6.834 1.00 95.69 98 GLU A C 1
ATOM 803 O O . GLU A 1 98 ? 11.141 -0.438 6.182 1.00 95.69 98 GLU A O 1
ATOM 808 N N . PRO A 1 99 ? 13.359 -0.623 6.575 1.00 94.94 99 PRO A N 1
ATOM 809 C CA . PRO A 1 99 ? 13.756 0.321 5.535 1.00 94.94 99 PRO A CA 1
ATOM 810 C C . PRO A 1 99 ? 13.421 -0.194 4.132 1.00 94.94 99 PRO A C 1
ATOM 812 O O . PRO A 1 99 ? 13.311 -1.402 3.900 1.00 94.94 99 PRO A O 1
ATOM 815 N N . PHE A 1 100 ? 13.284 0.733 3.185 1.00 95.00 100 PHE A N 1
ATOM 816 C CA . PHE A 1 100 ? 12.870 0.463 1.809 1.00 95.00 100 PHE A CA 1
ATOM 817 C C . PHE A 1 100 ? 13.690 -0.651 1.148 1.00 95.00 100 PHE A C 1
ATOM 819 O O . PHE A 1 100 ? 13.118 -1.576 0.579 1.00 95.00 100 PHE A O 1
ATOM 826 N N . GLU A 1 101 ? 15.016 -0.606 1.282 1.00 92.62 101 GLU A N 1
ATOM 827 C CA . GLU A 1 101 ? 15.949 -1.587 0.710 1.00 92.62 101 GLU A CA 1
ATOM 828 C C . GLU A 1 101 ? 15.679 -3.034 1.156 1.00 92.62 101 GLU A C 1
ATOM 830 O O . GLU A 1 101 ? 15.927 -3.967 0.395 1.00 92.62 101 GLU A O 1
ATOM 835 N N . LYS A 1 102 ? 15.127 -3.228 2.363 1.00 94.06 102 LYS A N 1
ATOM 836 C CA . LYS A 1 102 ? 14.743 -4.551 2.874 1.00 94.06 102 LYS A CA 1
ATOM 837 C C . LYS A 1 102 ? 13.351 -4.960 2.412 1.00 94.06 102 LYS A C 1
ATOM 839 O O . LYS A 1 102 ? 13.130 -6.125 2.103 1.00 94.0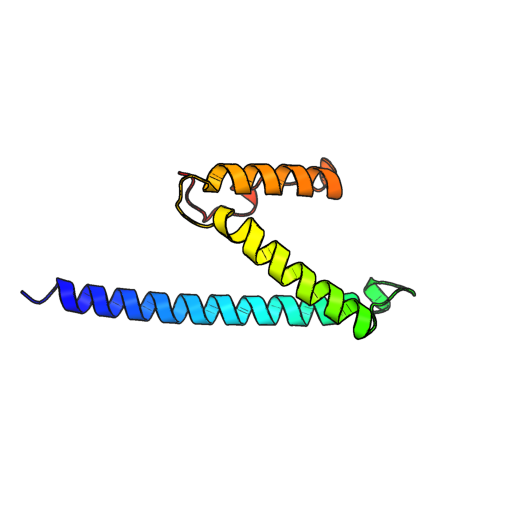6 102 LYS A O 1
ATOM 844 N N . ARG A 1 103 ? 12.421 -4.003 2.333 1.00 94.19 103 ARG A N 1
ATOM 845 C CA . ARG A 1 103 ? 11.041 -4.244 1.876 1.00 94.19 103 ARG A CA 1
ATOM 846 C C . ARG A 1 103 ? 10.956 -4.515 0.372 1.00 94.19 103 ARG A C 1
ATOM 848 O O . ARG A 1 103 ? 10.028 -5.184 -0.072 1.00 94.19 103 ARG A O 1
ATOM 855 N N . TYR A 1 104 ? 11.905 -3.996 -0.406 1.00 93.06 104 TYR A N 1
ATOM 856 C CA . TYR A 1 104 ? 11.913 -4.062 -1.866 1.00 93.06 104 TYR A CA 1
ATOM 857 C C . TYR A 1 104 ? 13.268 -4.533 -2.418 1.00 93.06 104 TYR A C 1
ATOM 859 O O . TYR A 1 104 ? 13.885 -3.853 -3.235 1.00 93.06 104 TYR A O 1
ATOM 867 N N . GLU A 1 105 ? 13.708 -5.729 -2.019 1.00 89.31 105 GLU A N 1
ATOM 868 C CA . GLU A 1 105 ? 15.021 -6.308 -2.375 1.00 89.31 105 GLU A CA 1
ATOM 869 C C . GLU A 1 105 ? 15.315 -6.376 -3.892 1.00 89.31 105 GLU A C 1
ATOM 871 O O . GLU A 1 105 ? 16.467 -6.346 -4.323 1.00 89.31 105 GLU A O 1
ATOM 876 N N . TRP A 1 106 ? 14.270 -6.449 -4.723 1.00 87.31 106 TRP A N 1
ATOM 877 C CA . TRP A 1 106 ? 14.382 -6.566 -6.183 1.00 87.31 106 TRP A CA 1
ATOM 878 C C . TRP A 1 106 ? 14.470 -5.217 -6.905 1.00 87.31 106 TRP A C 1
ATOM 880 O O . TRP A 1 106 ? 14.706 -5.178 -8.119 1.00 87.31 106 TRP A O 1
ATOM 890 N N . VAL A 1 107 ? 14.269 -4.109 -6.190 1.00 85.50 107 VAL A N 1
ATOM 891 C CA . VAL A 1 107 ? 14.412 -2.764 -6.745 1.00 85.50 107 VAL A CA 1
ATOM 892 C C . VAL A 1 107 ? 15.893 -2.419 -6.736 1.00 85.50 107 VAL A C 1
ATOM 894 O O . VAL A 1 107 ? 16.520 -2.290 -5.688 1.00 85.50 107 VAL A O 1
ATOM 897 N N . LYS A 1 108 ? 16.477 -2.299 -7.931 1.00 69.44 108 LYS A N 1
ATOM 898 C CA . LYS A 1 108 ? 17.872 -1.875 -8.062 1.00 69.44 108 LYS A CA 1
ATOM 899 C C . LYS A 1 108 ? 17.995 -0.442 -7.555 1.00 69.44 108 LYS A C 1
ATOM 901 O O . LYS A 1 108 ? 17.343 0.436 -8.119 1.00 69.44 108 LYS A O 1
ATOM 906 N N . GLN A 1 109 ? 18.837 -0.258 -6.545 1.00 66.00 109 GLN A N 1
ATOM 907 C CA . GLN A 1 109 ? 19.313 1.052 -6.113 1.00 66.00 109 GLN A CA 1
ATOM 908 C C . GLN A 1 109 ? 20.067 1.720 -7.277 1.00 66.00 109 GLN A C 1
ATOM 910 O O . GLN A 1 109 ? 20.665 1.007 -8.101 1.00 66.00 109 GLN A O 1
ATOM 915 N N . ALA A 1 110 ? 19.935 3.041 -7.394 1.00 58.69 110 ALA A N 1
ATOM 916 C CA . ALA A 1 110 ? 20.574 3.837 -8.440 1.00 58.69 110 ALA A CA 1
ATOM 917 C C . ALA A 1 110 ? 22.105 3.842 -8.311 1.00 58.69 110 ALA A C 1
ATOM 919 O O . ALA A 1 110 ? 22.618 3.779 -7.170 1.00 58.69 110 ALA A O 1
#

pLDDT: mean 89.82, std 9.61, range [51.0, 97.62]

Radius of gyration: 18.53 Å; chains: 1; bounding box: 40×22×56 Å

Sequence (110 aa):
MGKNGYLQRQRNTVNVYRQAEKETYIQFMTDTLILTLNDPAVMGKDVFGEKRIRRVVEAWGKVFDKYHGALEKGDEQDYWQIKMDMNLKGILGEKGFEPFEKRYEWVKQA

Foldseek 3Di:
DPPPVVVVVVVVVVVVVVVVVVVVVVVVVLVVVLVQQQDCVNVPPNRDDPVRSVVVSVVVVVVCVQLVCCQDPDPCVVVSQVVVQVVCCVVLPDVRGDGPCVVCVPRDDD

Organism: NCBI:txid853